Protein AF-A0AAD5Z586-F1 (afdb_monomer)

Radius of gyration: 14.68 Å; Cα contacts (8 Å, |Δi|>4): 131; chains: 1; bounding box: 41×21×36 Å

pLDDT: mean 85.44, std 15.46, range [40.16, 97.94]

Sequence (86 aa):
MAKPSGPSMDYELAALKLFSAQLRGAKQDPHANALCLFGIRFQRAWLQGVLVSGSDEGRFLLDDGSDVVELTVPPLLAQSEWKTGL

Secondary structure (DSSP, 8-state):
-----PPPP-SSSPEEE--HHHHTT-EE-TTSS-EEETTEEESEEE---EEEEE-TTSEEEEE-SS-EEEEE--HHHHTS-PPP--

Nearest PDB structures (foldseek):
  7oa5-assembly1_D  TM=7.106E-01  e=2.276E+00  Mycobacterium leprae TN
  7oa5-assembly1_F  TM=7.115E-01  e=2.276E+00  Mycobacterium leprae TN
  2zte-assembly1_A  TM=7.822E-01  e=3.169E+00  Mycobacterium tuberculosis
  7oa5-assembly1_B  TM=7.097E-01  e=4.129E+00  Mycobacterium leprae TN

InterPro domains:
  IPR012340 Nucleic acid-binding, OB-fold [G3DSA:2.40.50.140] (12-85)
  IPR032245 RecQ-mediated genome instability protein 2 [PF16100] (14-72)
  IPR032245 RecQ-mediated genome instability protein 2 [PTHR33962] (9-85)

Foldseek 3Di:
DDDPCDPDQDPVDDAAEDAPLQVVQWDDDPVDCWIDGPNDTHNHHDDDAFFQDDDLQQWTWGDRVNDIDIDRDPNVVSPDPDDGDD

Solvent-accessible surface area (backbone atoms only — not comparable to full-atom values): 5509 Å² total; per-residue (Å²): 132,84,77,84,82,64,84,76,84,69,84,85,59,70,56,48,76,56,56,60,53,56,57,78,68,43,38,77,42,94,88,49,91,32,35,33,43,97,88,45,76,41,76,39,74,39,76,74,63,40,33,77,40,74,47,100,82,17,44,31,32,35,36,53,89,66,36,76,42,82,45,80,44,60,70,85,70,45,74,54,93,79,71,65,57,134

Structure (mmCIF, N/CA/C/O backbone):
data_AF-A0AAD5Z586-F1
#
_entry.id   AF-A0AAD5Z586-F1
#
loop_
_atom_site.group_PDB
_atom_site.id
_atom_site.type_symbol
_atom_site.label_atom_id
_atom_site.label_alt_id
_atom_site.label_comp_id
_atom_site.label_asym_id
_atom_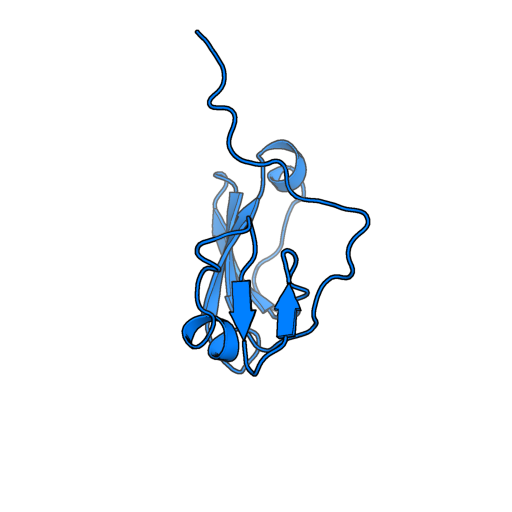site.label_entity_id
_atom_site.label_seq_id
_atom_site.pdbx_PDB_ins_code
_atom_site.Cartn_x
_atom_site.Cartn_y
_atom_site.Cartn_z
_atom_site.occupancy
_atom_site.B_iso_or_equiv
_atom_site.auth_seq_id
_atom_site.auth_comp_id
_atom_site.auth_asym_id
_atom_site.auth_atom_id
_atom_site.pdbx_PDB_model_num
ATOM 1 N N . MET A 1 1 ? 24.692 -3.433 18.794 1.00 40.81 1 MET A N 1
ATOM 2 C CA . MET A 1 1 ? 23.841 -4.131 17.804 1.00 40.81 1 MET A CA 1
ATOM 3 C C . MET A 1 1 ? 23.837 -3.307 16.529 1.00 40.81 1 MET A C 1
ATOM 5 O O . MET A 1 1 ? 23.466 -2.142 16.589 1.00 40.81 1 MET A O 1
ATOM 9 N N . ALA A 1 2 ? 24.329 -3.855 15.417 1.00 40.16 2 ALA A N 1
ATOM 10 C CA . ALA A 1 2 ? 24.289 -3.177 14.124 1.00 40.16 2 ALA A CA 1
ATOM 11 C C . ALA A 1 2 ? 22.843 -3.162 13.603 1.00 40.16 2 ALA A C 1
ATOM 13 O O . ALA A 1 2 ? 22.162 -4.186 13.640 1.00 40.16 2 ALA A O 1
ATOM 14 N N . LYS A 1 3 ? 22.368 -1.997 13.156 1.00 41.41 3 LYS A N 1
ATOM 15 C CA . LYS A 1 3 ? 21.070 -1.847 12.489 1.00 41.41 3 LYS A CA 1
ATOM 16 C C . LYS A 1 3 ? 21.148 -2.609 11.155 1.00 41.41 3 LYS A C 1
ATOM 18 O O . LYS A 1 3 ? 22.134 -2.405 10.447 1.00 41.41 3 LYS A O 1
ATOM 23 N N . PRO A 1 4 ? 20.183 -3.473 10.797 1.00 44.00 4 PRO A N 1
ATOM 24 C CA . PRO A 1 4 ? 20.199 -4.103 9.484 1.00 44.00 4 PRO A CA 1
ATOM 25 C C . PRO A 1 4 ? 20.088 -2.996 8.431 1.00 44.00 4 PRO A C 1
ATOM 27 O O . PRO A 1 4 ? 19.099 -2.264 8.383 1.00 44.00 4 PRO A O 1
ATOM 30 N N . SER A 1 5 ? 21.139 -2.830 7.630 1.00 51.81 5 SER A N 1
ATOM 31 C CA . SER A 1 5 ? 21.186 -1.896 6.507 1.00 51.81 5 SER A CA 1
ATOM 32 C C . SER A 1 5 ? 20.428 -2.504 5.329 1.00 51.81 5 SER A C 1
ATOM 34 O O . SER A 1 5 ? 21.022 -2.940 4.344 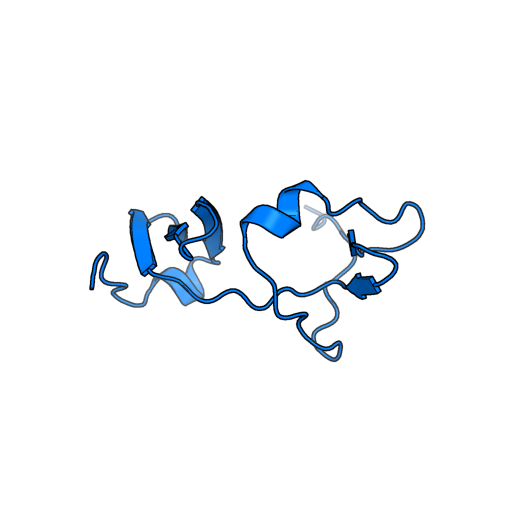1.00 51.81 5 SER A O 1
ATOM 36 N N . GLY A 1 6 ? 19.104 -2.595 5.458 1.00 55.12 6 GLY A N 1
ATOM 37 C CA . GLY A 1 6 ? 18.253 -2.722 4.283 1.00 55.12 6 GLY A CA 1
ATOM 38 C C . GLY A 1 6 ? 18.437 -1.482 3.398 1.00 55.12 6 GLY A C 1
ATOM 39 O O . GLY A 1 6 ? 18.748 -0.408 3.927 1.00 55.12 6 GLY A O 1
ATOM 40 N N . PRO A 1 7 ? 18.290 -1.599 2.071 1.00 59.66 7 PRO A N 1
ATOM 41 C CA . PRO A 1 7 ? 18.340 -0.435 1.197 1.00 59.66 7 PRO A CA 1
ATOM 42 C C . PRO A 1 7 ? 17.313 0.607 1.667 1.00 59.66 7 PRO A C 1
ATOM 44 O O . PRO A 1 7 ? 16.142 0.291 1.883 1.00 59.66 7 PRO A O 1
ATOM 47 N N . SER A 1 8 ? 17.761 1.844 1.884 1.00 77.19 8 SER A N 1
ATOM 48 C CA . SER A 1 8 ? 16.891 2.939 2.311 1.00 77.19 8 SER A CA 1
ATOM 49 C C . SER A 1 8 ? 15.913 3.298 1.193 1.00 77.19 8 SER A C 1
ATOM 51 O O . SER A 1 8 ? 16.309 3.375 0.032 1.00 77.19 8 SER A O 1
ATOM 53 N N . MET A 1 9 ? 14.643 3.516 1.538 1.00 84.62 9 MET A N 1
ATOM 54 C CA . MET A 1 9 ? 13.638 4.037 0.606 1.00 84.62 9 MET A CA 1
ATOM 55 C C . MET A 1 9 ? 14.054 5.430 0.111 1.00 84.62 9 MET A C 1
ATOM 57 O O . MET A 1 9 ? 14.448 6.271 0.920 1.00 84.62 9 MET A O 1
ATOM 61 N N . ASP A 1 10 ? 13.953 5.668 -1.194 1.00 89.88 10 ASP A N 1
ATOM 62 C CA . ASP A 1 10 ? 14.218 6.969 -1.804 1.00 89.88 10 ASP A CA 1
ATOM 63 C C . ASP A 1 10 ? 12.933 7.820 -1.828 1.00 89.88 10 ASP A C 1
ATOM 65 O O . ASP A 1 10 ? 11.968 7.524 -2.541 1.00 89.88 10 ASP A O 1
ATOM 69 N N . TYR A 1 11 ? 12.911 8.875 -1.008 1.00 88.19 11 TYR A N 1
ATOM 70 C CA . TYR A 1 11 ? 11.776 9.792 -0.866 1.00 88.19 11 TYR A CA 1
ATOM 71 C C . TYR A 1 11 ? 11.756 10.918 -1.914 1.00 88.19 11 TYR A C 1
ATOM 73 O O . TYR A 1 11 ? 10.797 11.695 -1.933 1.00 88.19 11 TYR A O 1
ATOM 81 N N . GLU A 1 12 ? 12.748 10.998 -2.804 1.00 93.19 12 GLU A N 1
ATOM 82 C CA . GLU A 1 12 ? 12.732 11.911 -3.954 1.00 93.19 12 GLU A CA 1
ATOM 83 C C . GLU A 1 12 ? 11.947 11.315 -5.137 1.00 93.19 12 GLU A C 1
ATOM 85 O O . GLU A 1 12 ? 11.397 12.049 -5.959 1.00 93.19 12 GLU A O 1
ATOM 90 N N . LEU A 1 13 ? 11.808 9.984 -5.197 1.00 93.50 13 LEU A N 1
ATOM 91 C CA . LEU A 1 13 ? 11.029 9.295 -6.232 1.00 93.50 13 LEU A CA 1
ATOM 92 C C . LEU A 1 13 ? 9.527 9.548 -6.096 1.00 93.50 13 LEU A C 1
ATOM 94 O O . LEU A 1 13 ? 8.982 9.557 -4.994 1.00 93.50 13 LEU A O 1
ATOM 98 N N . ALA A 1 14 ? 8.820 9.651 -7.220 1.00 94.50 14 ALA A N 1
ATOM 99 C CA . ALA A 1 14 ? 7.365 9.769 -7.215 1.00 94.50 14 ALA A CA 1
ATOM 100 C C . ALA A 1 14 ? 6.685 8.542 -6.577 1.00 94.50 14 ALA A C 1
ATOM 102 O O . ALA A 1 14 ? 7.114 7.399 -6.755 1.00 94.50 14 ALA A O 1
ATOM 103 N N . ALA A 1 15 ? 5.583 8.784 -5.864 1.00 96.50 15 ALA A N 1
ATOM 104 C CA . ALA A 1 15 ? 4.695 7.725 -5.407 1.00 96.50 15 ALA A CA 1
ATOM 105 C C . ALA A 1 15 ? 3.712 7.358 -6.525 1.00 96.50 15 ALA A C 1
ATOM 107 O O . ALA A 1 15 ? 2.942 8.204 -6.984 1.00 96.50 15 ALA A O 1
ATOM 108 N N . LEU A 1 16 ? 3.735 6.101 -6.968 1.00 97.00 16 LEU A N 1
ATOM 109 C CA . LEU A 1 16 ? 2.826 5.609 -7.997 1.00 97.00 16 LEU A CA 1
ATOM 110 C C . LEU A 1 16 ? 1.414 5.502 -7.411 1.00 97.00 16 LEU A C 1
ATOM 112 O O . LEU A 1 16 ? 1.214 4.799 -6.423 1.00 97.00 16 LEU A O 1
ATOM 116 N N . LYS A 1 17 ? 0.434 6.188 -8.007 1.00 97.38 17 LYS A N 1
ATOM 117 C CA . LYS A 1 17 ? -0.975 6.020 -7.633 1.00 97.38 17 LYS A CA 1
ATOM 118 C C . LYS A 1 17 ? -1.504 4.721 -8.229 1.00 97.38 17 LYS A C 1
ATOM 120 O O . LYS A 1 17 ? -1.358 4.494 -9.428 1.00 97.38 17 LYS A O 1
ATOM 125 N N . LEU A 1 18 ? -2.104 3.887 -7.392 1.00 96.62 18 LEU A N 1
ATOM 126 C CA . LEU A 1 18 ? -2.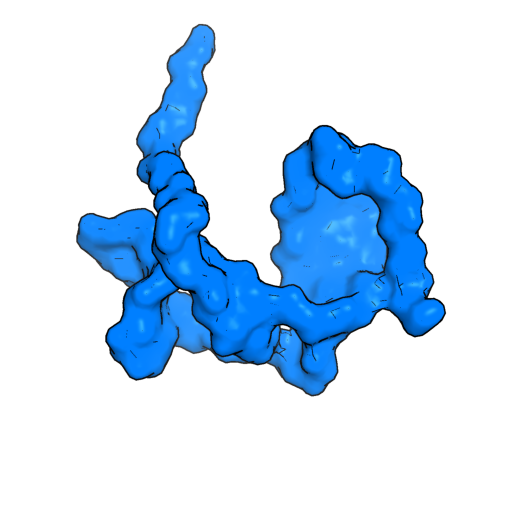597 2.570 -7.781 1.00 96.62 18 LEU A CA 1
ATOM 127 C C . LEU A 1 18 ? -3.749 2.123 -6.883 1.00 96.62 18 LEU A C 1
ATOM 129 O O . LEU A 1 18 ? -3.943 2.657 -5.794 1.00 96.62 18 LEU A O 1
ATOM 133 N N . PHE A 1 19 ? -4.495 1.143 -7.375 1.00 97.50 19 PHE A N 1
ATOM 134 C CA . PHE A 1 19 ? -5.480 0.395 -6.609 1.00 97.50 19 PHE A CA 1
ATOM 135 C C . PHE A 1 19 ? -4.792 -0.730 -5.827 1.00 97.50 19 PHE A C 1
ATOM 137 O O . PHE A 1 19 ? -3.888 -1.390 -6.347 1.00 97.50 19 PHE A O 1
ATOM 144 N N . SER A 1 20 ? -5.227 -0.989 -4.598 1.00 96.69 20 SER A N 1
ATOM 145 C CA . SER A 1 20 ? -4.666 -1.995 -3.694 1.00 96.69 20 SER A CA 1
ATOM 146 C C . SER A 1 20 ? -4.666 -3.395 -4.322 1.00 96.69 20 SER A C 1
ATOM 148 O O . SER A 1 20 ? -3.663 -4.107 -4.235 1.00 96.69 20 SER A O 1
ATOM 150 N N . ALA A 1 21 ? -5.700 -3.749 -5.096 1.00 97.25 21 ALA A N 1
ATOM 151 C CA . ALA A 1 21 ? -5.763 -5.002 -5.848 1.00 97.25 21 ALA A CA 1
ATOM 152 C C . ALA A 1 21 ? -4.589 -5.193 -6.827 1.00 97.25 21 ALA A C 1
ATOM 154 O O . ALA A 1 21 ? -4.181 -6.326 -7.102 1.00 97.25 21 ALA A O 1
ATOM 155 N N . GLN A 1 22 ? -4.025 -4.100 -7.355 1.00 97.19 22 GLN A N 1
ATOM 156 C CA . GLN A 1 22 ? -2.908 -4.143 -8.299 1.00 97.19 22 GLN A CA 1
ATOM 157 C C . GLN A 1 22 ? -1.581 -4.503 -7.619 1.00 97.19 22 GLN A C 1
ATOM 159 O O . GLN A 1 22 ? -0.687 -5.027 -8.287 1.00 97.19 22 GLN A O 1
ATOM 164 N N . LEU A 1 23 ? -1.455 -4.301 -6.301 1.00 94.62 23 LEU A N 1
ATOM 165 C CA . LEU A 1 23 ? -0.247 -4.661 -5.548 1.00 94.62 23 LEU A CA 1
ATOM 166 C C . LEU A 1 23 ? 0.062 -6.157 -5.631 1.00 94.62 23 LEU A C 1
ATOM 168 O O . LEU A 1 23 ? 1.229 -6.530 -5.694 1.00 94.62 23 LEU A O 1
ATOM 172 N N . ARG A 1 24 ? -0.958 -7.019 -5.720 1.00 92.38 24 ARG A N 1
ATOM 173 C CA . ARG A 1 24 ? -0.766 -8.470 -5.895 1.00 92.38 24 ARG A CA 1
ATOM 174 C C . ARG A 1 24 ? -0.060 -8.846 -7.195 1.00 92.38 24 ARG A C 1
ATOM 176 O O . ARG A 1 24 ? 0.550 -9.906 -7.273 1.00 92.38 24 ARG A O 1
ATOM 183 N N . GLY A 1 25 ? -0.170 -8.004 -8.220 1.00 94.94 25 GLY A N 1
ATOM 184 C CA . GLY A 1 25 ? 0.519 -8.196 -9.493 1.00 94.94 25 GLY A CA 1
ATOM 185 C C . GLY A 1 25 ? 1.953 -7.663 -9.501 1.00 94.94 25 GLY A C 1
ATOM 186 O O . GLY A 1 25 ? 2.686 -7.926 -10.457 1.00 94.94 25 GLY A O 1
ATOM 187 N N . ALA A 1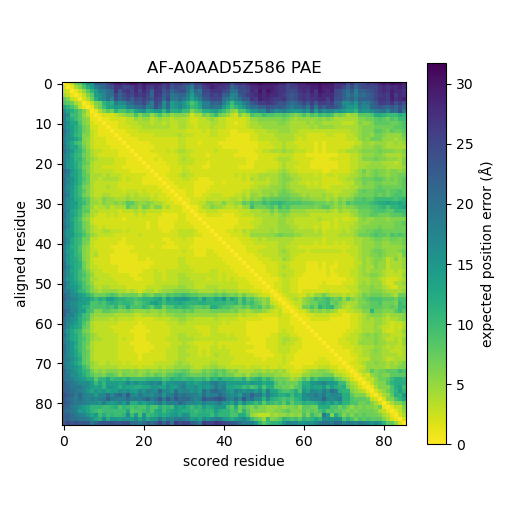 26 ? 2.354 -6.904 -8.476 1.00 96.06 26 ALA A N 1
ATOM 188 C CA . ALA A 1 26 ? 3.675 -6.303 -8.405 1.00 96.06 26 ALA A CA 1
ATOM 189 C C . ALA A 1 26 ? 4.733 -7.363 -8.073 1.00 96.06 26 ALA A C 1
ATOM 191 O O . ALA A 1 26 ? 4.531 -8.235 -7.229 1.00 96.06 26 ALA A O 1
ATOM 192 N N . LYS A 1 27 ? 5.882 -7.285 -8.742 1.00 96.88 27 LYS A N 1
ATOM 193 C CA . LYS A 1 27 ? 7.008 -8.203 -8.542 1.00 96.88 27 LYS A CA 1
ATOM 194 C C . LYS A 1 27 ? 8.207 -7.447 -8.001 1.00 96.88 27 LYS A C 1
ATOM 196 O O . LYS A 1 27 ? 8.491 -6.348 -8.468 1.00 96.88 27 LYS A O 1
ATOM 201 N N . GLN A 1 28 ? 8.929 -8.050 -7.063 1.00 95.50 28 GLN A N 1
ATOM 202 C CA . GLN A 1 28 ? 10.205 -7.512 -6.602 1.00 95.50 28 GLN A CA 1
ATOM 203 C C . GLN A 1 28 ? 11.198 -7.447 -7.765 1.00 95.50 28 GLN A C 1
ATOM 205 O O . GLN A 1 28 ? 11.355 -8.415 -8.513 1.00 95.50 28 GLN A O 1
ATOM 210 N N . ASP A 1 29 ? 11.873 -6.311 -7.909 1.00 92.00 29 ASP A N 1
ATOM 211 C CA . ASP A 1 29 ? 13.004 -6.189 -8.814 1.00 92.00 29 ASP A CA 1
ATOM 212 C C . ASP A 1 29 ? 14.221 -6.920 -8.214 1.00 92.00 29 ASP A C 1
ATOM 214 O O . ASP A 1 29 ? 14.611 -6.619 -7.084 1.00 92.00 29 ASP A O 1
ATOM 218 N N . PRO A 1 30 ? 14.837 -7.884 -8.923 1.00 89.56 30 PRO A N 1
ATOM 219 C CA . PRO A 1 30 ? 15.957 -8.654 -8.383 1.00 89.56 30 PRO A CA 1
ATOM 220 C C . PRO A 1 30 ? 17.256 -7.843 -8.252 1.00 89.56 30 PRO A C 1
ATOM 222 O O . PRO A 1 30 ? 18.196 -8.306 -7.608 1.00 89.56 30 PRO A O 1
ATOM 225 N N . HIS A 1 31 ? 17.338 -6.657 -8.862 1.00 87.94 31 HIS A N 1
ATOM 226 C CA . HIS A 1 31 ? 18.551 -5.837 -8.913 1.00 87.94 31 HIS A CA 1
ATOM 227 C C . HIS A 1 31 ? 18.412 -4.496 -8.189 1.00 87.94 31 HIS A C 1
ATOM 229 O O . HIS A 1 31 ? 19.388 -3.753 -8.087 1.00 87.94 31 HIS A O 1
ATOM 235 N N . ALA A 1 32 ? 17.218 -4.164 -7.699 1.00 87.19 32 ALA A N 1
ATOM 236 C CA . ALA A 1 32 ? 16.942 -2.885 -7.066 1.00 87.19 32 ALA A CA 1
ATOM 237 C C . ALA A 1 32 ? 15.973 -3.029 -5.890 1.00 87.19 32 ALA A C 1
ATOM 239 O O . ALA A 1 32 ? 15.145 -3.934 -5.834 1.00 87.19 32 ALA A O 1
ATOM 240 N N . ASN A 1 33 ? 16.022 -2.066 -4.970 1.00 90.12 33 ASN A N 1
ATOM 241 C CA . ASN A 1 33 ? 15.011 -1.914 -3.927 1.00 90.12 33 ASN A CA 1
ATOM 242 C C . ASN A 1 33 ? 13.720 -1.318 -4.504 1.00 90.12 33 ASN A C 1
ATOM 244 O O . ASN A 1 33 ? 13.379 -0.180 -4.206 1.00 90.12 33 ASN A O 1
ATOM 248 N N . ALA A 1 34 ? 13.059 -2.029 -5.413 1.00 94.12 34 ALA A N 1
ATOM 249 C CA . ALA A 1 34 ? 11.874 -1.546 -6.105 1.00 94.12 34 ALA A CA 1
ATOM 250 C C . ALA A 1 34 ? 10.927 -2.695 -6.456 1.00 94.12 34 ALA A C 1
ATOM 252 O O . ALA A 1 34 ? 11.331 -3.852 -6.562 1.00 94.12 34 ALA A O 1
ATOM 253 N N . LEU A 1 35 ? 9.667 -2.345 -6.686 1.00 96.00 35 LEU A N 1
ATOM 254 C CA . LEU A 1 35 ? 8.657 -3.206 -7.279 1.00 96.00 35 LEU A CA 1
ATOM 255 C C . LEU A 1 35 ? 8.482 -2.853 -8.757 1.00 96.00 35 LEU A C 1
ATOM 257 O O . LEU A 1 35 ? 8.700 -1.713 -9.169 1.00 96.00 35 LEU A O 1
ATOM 261 N N . CYS A 1 36 ? 8.062 -3.831 -9.551 1.00 96.81 36 CYS A N 1
ATOM 262 C CA . CYS A 1 36 ? 7.692 -3.666 -10.947 1.00 96.81 36 CYS A CA 1
ATOM 263 C C . CYS A 1 36 ? 6.250 -4.127 -11.170 1.00 96.81 36 CYS A C 1
ATOM 265 O O . CYS A 1 36 ? 5.884 -5.245 -10.799 1.00 96.81 36 CYS A O 1
ATOM 267 N N . LEU A 1 37 ? 5.441 -3.278 -11.801 1.00 96.81 37 LEU A N 1
ATOM 268 C CA . LEU A 1 37 ? 4.057 -3.561 -12.170 1.00 96.81 37 LEU A CA 1
ATOM 269 C C . LEU A 1 37 ? 3.792 -2.977 -13.562 1.00 96.81 37 LEU A C 1
ATOM 271 O O . LEU A 1 37 ? 4.024 -1.794 -13.787 1.00 96.81 37 LEU A O 1
ATOM 275 N N . PHE A 1 38 ? 3.339 -3.805 -14.508 1.00 94.00 38 PHE A N 1
ATOM 276 C CA . PHE A 1 38 ? 3.088 -3.403 -15.906 1.00 94.00 38 PHE A CA 1
ATOM 277 C C . PHE A 1 38 ? 4.259 -2.653 -16.576 1.00 94.00 38 PHE A C 1
ATOM 279 O O . PHE A 1 38 ? 4.055 -1.740 -17.369 1.00 94.00 38 PHE A O 1
ATOM 286 N N . GLY A 1 39 ? 5.500 -3.029 -16.246 1.00 93.75 39 GLY A N 1
ATOM 287 C CA . GLY A 1 39 ? 6.711 -2.386 -16.769 1.00 93.75 39 GLY A CA 1
ATOM 288 C C . GLY A 1 39 ? 7.108 -1.084 -16.063 1.00 93.75 39 GLY A C 1
ATOM 289 O O . GLY A 1 39 ? 8.142 -0.512 -16.395 1.00 93.75 39 GLY A O 1
ATOM 290 N N . ILE A 1 40 ? 6.338 -0.629 -15.071 1.00 94.88 40 ILE A N 1
ATOM 291 C CA . ILE A 1 40 ? 6.659 0.539 -14.248 1.00 94.88 40 ILE A CA 1
ATOM 292 C C . ILE A 1 40 ? 7.419 0.072 -13.009 1.00 94.88 40 ILE A C 1
ATOM 294 O O . ILE A 1 40 ? 6.902 -0.728 -12.229 1.00 94.88 40 ILE A O 1
ATOM 298 N N . ARG A 1 41 ? 8.628 0.603 -12.806 1.00 95.75 41 ARG A N 1
ATOM 299 C CA . ARG A 1 41 ? 9.421 0.400 -11.589 1.00 95.75 41 ARG A CA 1
ATOM 300 C C . ARG A 1 41 ? 9.117 1.511 -10.582 1.00 95.75 41 ARG A C 1
ATOM 302 O O . ARG A 1 41 ? 9.215 2.685 -10.926 1.00 95.75 41 ARG A O 1
ATOM 309 N N . PHE A 1 42 ? 8.785 1.156 -9.345 1.00 95.88 42 PHE A N 1
ATOM 310 C CA . PHE A 1 42 ? 8.462 2.111 -8.281 1.00 95.88 42 PHE A CA 1
ATOM 311 C C . PHE A 1 42 ? 8.914 1.596 -6.909 1.00 95.88 42 PHE A C 1
ATOM 313 O O . PHE A 1 42 ? 8.973 0.392 -6.674 1.00 95.88 42 PHE A O 1
ATOM 320 N N . GLN A 1 43 ? 9.232 2.509 -5.990 1.00 95.25 43 GLN A N 1
ATOM 3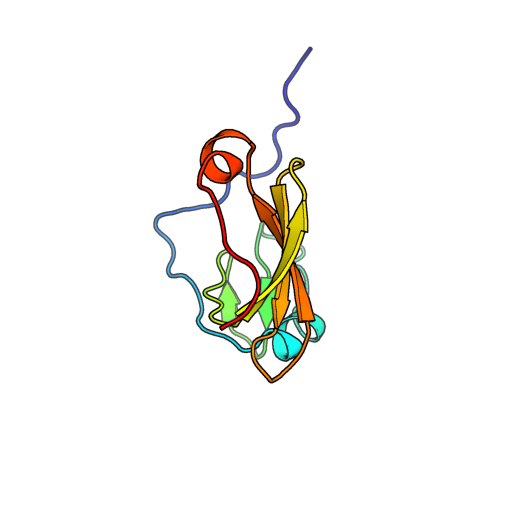21 C CA . GLN A 1 43 ? 9.515 2.180 -4.581 1.00 95.25 43 GLN A CA 1
ATOM 322 C C . GLN A 1 43 ? 8.381 2.599 -3.644 1.00 95.25 43 GLN A C 1
ATOM 324 O O . GLN A 1 43 ? 8.249 2.087 -2.536 1.00 95.25 43 GLN A O 1
ATOM 329 N N . ARG A 1 44 ? 7.579 3.567 -4.091 1.00 95.12 44 ARG A N 1
ATOM 330 C CA . ARG A 1 44 ? 6.563 4.248 -3.298 1.00 95.12 44 ARG A CA 1
ATOM 331 C C . ARG A 1 44 ? 5.212 4.089 -3.971 1.00 95.12 44 ARG A C 1
ATOM 333 O O . ARG A 1 44 ? 5.096 4.298 -5.178 1.00 95.12 44 ARG A O 1
ATOM 340 N N . ALA A 1 45 ? 4.206 3.758 -3.177 1.00 95.56 45 ALA A N 1
ATOM 341 C CA . ALA A 1 45 ? 2.818 3.684 -3.602 1.00 95.56 45 ALA A CA 1
ATOM 342 C C . ALA A 1 45 ? 2.017 4.809 -2.940 1.00 95.56 45 ALA A C 1
ATOM 344 O O . ALA A 1 45 ? 2.231 5.128 -1.771 1.00 95.56 45 ALA A O 1
ATOM 345 N N . TRP A 1 46 ? 1.088 5.394 -3.689 1.00 96.44 46 TRP A N 1
ATOM 346 C CA . TRP A 1 46 ? 0.030 6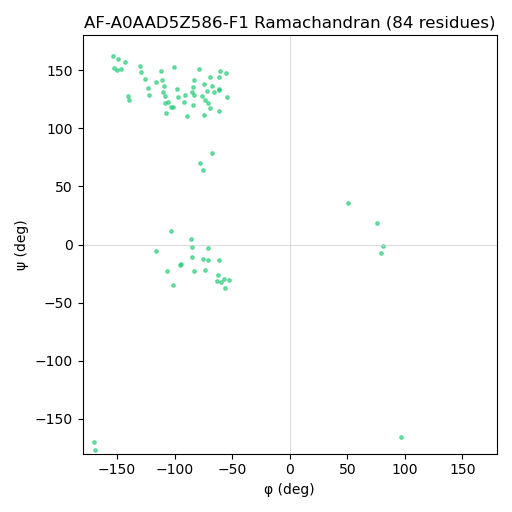.244 -3.164 1.00 96.44 46 TRP A CA 1
ATOM 347 C C . TRP A 1 46 ? -1.279 5.465 -3.245 1.00 96.44 46 TRP A C 1
ATOM 349 O O . TRP A 1 46 ? -1.792 5.208 -4.334 1.00 96.44 46 TRP A O 1
ATOM 359 N N . LEU A 1 47 ? -1.823 5.135 -2.074 1.00 96.38 47 LEU A N 1
ATOM 360 C CA . LEU A 1 47 ? -3.138 4.524 -1.903 1.00 96.38 47 LEU A CA 1
ATOM 361 C C . LEU A 1 47 ? -4.101 5.509 -1.231 1.00 96.38 47 LEU A C 1
ATOM 363 O O . LEU A 1 47 ? -3.681 6.351 -0.437 1.00 96.38 47 LEU A O 1
ATOM 367 N N . GLN A 1 48 ? -5.387 5.408 -1.550 1.00 95.88 48 GLN A N 1
ATOM 368 C CA . GLN A 1 48 ? -6.447 6.196 -0.923 1.00 95.88 48 GLN A CA 1
ATOM 369 C C . GLN A 1 48 ? -7.661 5.293 -0.721 1.00 95.88 48 GLN A C 1
ATOM 371 O O . GLN A 1 48 ? -8.117 4.685 -1.680 1.00 95.88 48 GLN A O 1
ATOM 376 N N . GLY A 1 49 ? -8.187 5.238 0.500 1.00 95.00 49 GLY A N 1
ATOM 377 C CA . GLY A 1 49 ? -9.305 4.370 0.859 1.00 95.00 49 GLY A CA 1
ATOM 378 C C . GLY A 1 49 ? -9.859 4.689 2.246 1.00 95.00 49 GLY A C 1
ATOM 379 O O . GLY A 1 49 ? -9.491 5.699 2.849 1.00 95.00 49 GLY A O 1
ATOM 380 N N . VAL A 1 50 ? -10.731 3.817 2.739 1.00 95.12 50 VAL A N 1
ATOM 381 C CA . VAL A 1 50 ? -11.367 3.883 4.057 1.00 95.12 50 VAL A CA 1
ATOM 382 C C . VAL A 1 50 ? -10.608 2.986 5.031 1.00 95.12 50 VAL A C 1
ATOM 384 O O . VAL A 1 50 ? -10.305 1.834 4.721 1.00 95.12 50 VAL A O 1
ATOM 387 N N . LEU A 1 51 ? -10.313 3.495 6.228 1.00 93.56 51 LEU A N 1
ATOM 388 C CA . LEU A 1 51 ? -9.782 2.665 7.307 1.00 93.56 51 LEU A CA 1
ATOM 389 C C . LEU A 1 51 ? -10.908 1.805 7.884 1.00 93.56 51 LEU A C 1
ATOM 391 O O . LEU A 1 51 ? -11.819 2.317 8.536 1.00 93.56 51 LEU A O 1
ATOM 395 N N . VAL A 1 52 ? -10.839 0.494 7.661 1.00 94.19 52 VAL A N 1
ATOM 396 C CA . VAL A 1 52 ? -11.840 -0.468 8.158 1.00 94.19 52 VAL A CA 1
ATOM 397 C C . VAL A 1 52 ? -11.426 -1.113 9.481 1.00 94.19 52 VAL A C 1
ATOM 399 O O . VAL A 1 52 ? -12.263 -1.646 10.203 1.00 94.19 52 VAL A O 1
ATOM 402 N N . SER A 1 53 ? -10.137 -1.041 9.823 1.00 91.06 53 SER A N 1
ATOM 403 C CA . SER A 1 53 ? -9.582 -1.492 11.101 1.00 91.06 5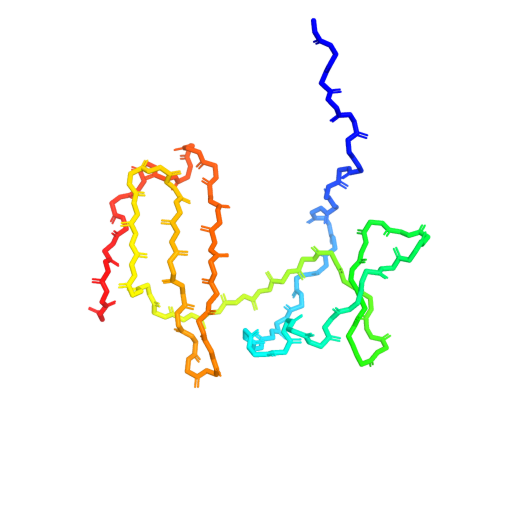3 SER A CA 1
ATOM 404 C C . SER A 1 53 ? -8.313 -0.708 11.442 1.00 91.06 53 SER A C 1
ATOM 406 O O . SER A 1 53 ? -7.589 -0.268 10.546 1.00 91.06 53 SER A O 1
ATOM 408 N N . GLY A 1 54 ? -8.033 -0.562 12.735 1.00 86.00 54 GLY A N 1
ATOM 409 C CA . GLY A 1 54 ? -6.822 0.045 13.276 1.00 86.00 54 GLY A CA 1
ATOM 410 C C . GLY A 1 54 ? -6.477 -0.567 14.631 1.00 86.00 54 GLY A C 1
ATOM 411 O O . GLY A 1 54 ? -7.363 -1.018 15.355 1.00 86.00 54 GLY A O 1
ATOM 412 N N . SER A 1 55 ? -5.189 -0.599 14.959 1.00 78.56 55 SER A N 1
ATOM 413 C CA . SER A 1 55 ? -4.672 -1.051 16.254 1.00 78.56 55 SER A CA 1
ATOM 414 C C . SER A 1 55 ? -3.707 -0.020 16.828 1.00 78.56 55 SER A C 1
ATOM 416 O O . SER A 1 55 ? -3.016 0.671 16.075 1.00 78.56 55 SER A O 1
ATOM 418 N N . ASP A 1 56 ? -3.587 0.012 18.155 1.00 73.31 56 ASP A N 1
ATOM 419 C CA . ASP A 1 56 ? -2.636 0.875 18.878 1.00 73.31 56 ASP A CA 1
ATOM 420 C C . ASP A 1 56 ? -1.166 0.569 18.521 1.00 73.31 56 ASP A C 1
ATOM 422 O O . ASP A 1 56 ? -0.251 1.345 18.788 1.00 73.31 56 ASP A O 1
ATOM 426 N N . GLU A 1 57 ? -0.934 -0.568 17.866 1.00 78.94 57 GLU A N 1
ATOM 427 C CA . GLU A 1 57 ? 0.361 -1.043 17.384 1.00 78.94 57 GLU A CA 1
ATOM 428 C C . GLU A 1 57 ? 0.725 -0.485 15.995 1.00 78.94 57 GLU A C 1
ATOM 430 O O . GLU A 1 57 ? 1.743 -0.873 15.419 1.00 78.94 57 GLU A O 1
ATOM 435 N N . GLY A 1 58 ? -0.098 0.409 15.436 1.00 84.19 58 GLY A N 1
ATOM 436 C CA . GLY A 1 58 ? 0.158 1.059 14.151 1.00 84.19 58 GLY A CA 1
ATOM 437 C C . GLY A 1 58 ? -0.102 0.167 12.935 1.00 84.19 58 GLY A C 1
ATOM 438 O O . GLY A 1 58 ? 0.395 0.469 11.850 1.00 84.19 58 GLY A O 1
ATOM 439 N N . ARG A 1 59 ? -0.861 -0.926 13.093 1.00 89.38 59 ARG A N 1
ATOM 440 C CA . ARG A 1 59 ? -1.363 -1.731 11.969 1.00 89.38 59 ARG A CA 1
ATOM 441 C C . ARG A 1 59 ? -2.785 -1.313 11.631 1.00 89.38 59 ARG A C 1
ATOM 443 O O . ARG A 1 59 ? -3.646 -1.311 12.513 1.00 89.38 59 ARG A O 1
ATOM 450 N N . PHE A 1 60 ? -3.019 -0.993 10.365 1.00 91.12 60 PHE A N 1
ATOM 451 C CA . PHE A 1 60 ? -4.309 -0.547 9.847 1.00 91.12 60 PHE A CA 1
ATOM 452 C C . PHE A 1 60 ? -4.706 -1.354 8.620 1.00 91.12 60 PHE A C 1
ATOM 454 O O . PHE A 1 60 ? -3.848 -1.744 7.834 1.00 91.12 60 PHE A O 1
ATOM 461 N N . LEU A 1 61 ? -6.007 -1.555 8.427 1.00 94.75 61 LEU A N 1
ATOM 462 C CA . LEU A 1 61 ? -6.553 -2.117 7.195 1.00 94.75 61 LEU A CA 1
ATOM 463 C C . LEU A 1 61 ? -7.215 -0.999 6.394 1.00 94.75 61 LEU A C 1
ATOM 465 O O . LEU A 1 61 ? -8.116 -0.325 6.900 1.00 94.75 61 LEU A O 1
ATOM 469 N N . LEU A 1 62 ? -6.761 -0.815 5.157 1.00 95.38 62 LEU A N 1
ATOM 470 C CA . LEU A 1 62 ? -7.288 0.162 4.211 1.00 95.38 62 LEU A CA 1
ATOM 471 C C . LEU A 1 62 ? -8.063 -0.569 3.112 1.00 95.38 62 LEU A C 1
ATOM 473 O O . LEU A 1 62 ? -7.477 -1.389 2.409 1.00 95.38 62 LEU A O 1
ATOM 477 N N . ASP A 1 63 ? -9.341 -0.241 2.953 1.00 96.81 63 ASP A N 1
ATOM 478 C CA . ASP A 1 63 ? -10.181 -0.676 1.833 1.00 96.81 63 ASP A CA 1
ATOM 479 C C . ASP A 1 63 ? -10.311 0.470 0.822 1.00 96.81 63 ASP A C 1
ATOM 481 O O . ASP A 1 63 ? -10.809 1.546 1.159 1.00 96.81 63 ASP A O 1
ATOM 485 N N . ASP A 1 64 ? -9.845 0.278 -0.410 1.00 96.88 64 ASP A N 1
ATOM 486 C CA . ASP A 1 64 ? -9.954 1.284 -1.478 1.00 96.88 64 ASP A CA 1
ATOM 487 C C . ASP A 1 64 ? -11.062 0.993 -2.504 1.00 96.88 64 ASP A C 1
ATOM 489 O O . ASP A 1 64 ? -11.119 1.622 -3.563 1.00 96.88 64 ASP A O 1
ATOM 493 N N . GLY A 1 65 ? -11.938 0.030 -2.208 1.00 97.19 65 GLY A N 1
ATOM 494 C CA . GLY A 1 65 ? -13.000 -0.447 -3.090 1.00 97.19 65 GLY A CA 1
ATOM 495 C C . GLY A 1 65 ? -12.526 -1.422 -4.170 1.00 97.19 65 GLY A C 1
ATOM 496 O O . GLY A 1 65 ? -13.360 -1.996 -4.873 1.00 97.19 65 GLY A O 1
ATOM 497 N N . SER A 1 66 ? -11.213 -1.630 -4.313 1.00 97.94 66 SER A N 1
ATOM 498 C CA . SER A 1 66 ? -10.649 -2.674 -5.175 1.00 97.94 66 SER A CA 1
ATOM 499 C C . SER A 1 66 ? -10.191 -3.895 -4.378 1.00 97.94 66 SER A C 1
ATOM 501 O O . SER A 1 66 ? -10.301 -5.016 -4.875 1.00 97.94 66 SER A O 1
ATOM 503 N N . ASP A 1 67 ? -9.675 -3.672 -3.165 1.00 96.94 67 ASP A N 1
ATOM 504 C CA . ASP A 1 67 ? -9.301 -4.687 -2.184 1.00 96.94 67 ASP A CA 1
ATOM 505 C C . ASP A 1 67 ? -8.986 -4.066 -0.810 1.00 96.94 67 ASP A C 1
ATOM 507 O O . ASP A 1 67 ? -9.073 -2.850 -0.630 1.00 96.94 67 ASP A O 1
ATOM 511 N N . VAL A 1 68 ? -8.564 -4.911 0.139 1.00 96.44 68 VAL A N 1
ATOM 512 C CA . VAL A 1 68 ? -8.080 -4.534 1.466 1.00 96.44 68 VAL A CA 1
ATOM 513 C C . VAL A 1 68 ? -6.574 -4.782 1.570 1.00 96.44 68 VAL A C 1
ATOM 515 O O . VAL A 1 68 ? -6.077 -5.867 1.267 1.00 96.44 68 VAL A O 1
ATOM 518 N N . VAL A 1 69 ? -5.832 -3.789 2.063 1.00 95.94 69 VAL A N 1
ATOM 519 C CA . VAL A 1 69 ? -4.386 -3.890 2.312 1.00 95.94 69 VAL A CA 1
ATOM 520 C C . VAL A 1 69 ? -4.036 -3.511 3.747 1.00 95.94 69 VAL A C 1
ATOM 522 O O . VAL A 1 69 ? -4.604 -2.577 4.314 1.00 95.94 69 VAL A O 1
ATOM 525 N N . GLU A 1 70 ? -3.074 -4.226 4.332 1.00 94.81 70 GLU A N 1
ATOM 526 C CA . GLU A 1 70 ? -2.509 -3.876 5.634 1.00 94.81 70 GLU A CA 1
ATOM 527 C C . GLU A 1 70 ? -1.417 -2.808 5.484 1.00 94.81 70 GLU A C 1
ATOM 529 O O . GLU A 1 70 ? -0.474 -2.952 4.703 1.00 94.81 70 GLU A O 1
ATOM 534 N N . LEU A 1 71 ? -1.534 -1.738 6.264 1.00 92.19 71 LEU A N 1
ATOM 535 C CA . LEU A 1 71 ? -0.535 -0.690 6.407 1.00 92.19 71 LEU A CA 1
ATOM 536 C C . LEU A 1 71 ? 0.105 -0.804 7.787 1.00 92.19 71 LEU A C 1
ATOM 538 O O . LEU A 1 71 ? -0.590 -0.796 8.801 1.00 92.19 71 LEU A O 1
ATOM 542 N N . THR A 1 72 ? 1.436 -0.851 7.828 1.00 90.31 72 THR A N 1
ATOM 543 C CA . THR A 1 72 ? 2.199 -0.681 9.070 1.00 90.31 72 THR A CA 1
ATOM 544 C C . THR A 1 72 ? 2.787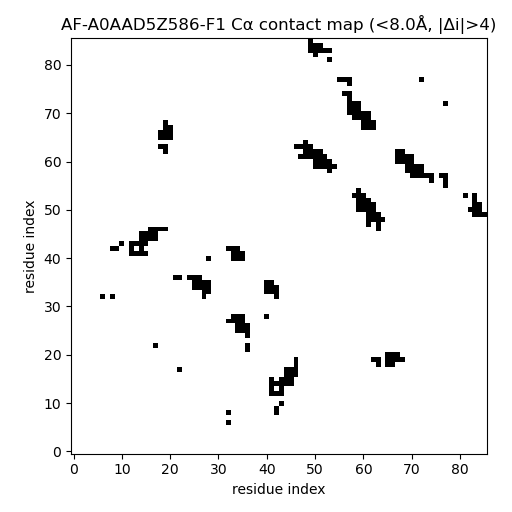 0.721 9.100 1.00 90.31 72 THR A C 1
ATOM 546 O O . THR A 1 72 ? 3.593 1.083 8.242 1.00 90.31 72 THR A O 1
ATOM 549 N N . VAL A 1 73 ? 2.392 1.510 10.092 1.00 83.69 73 VAL A N 1
ATOM 550 C CA . VAL A 1 73 ? 2.851 2.888 10.281 1.00 83.69 73 VAL A CA 1
ATOM 551 C C . VAL A 1 73 ? 3.759 2.935 11.511 1.00 83.69 73 VAL A C 1
ATOM 553 O O . VAL A 1 73 ? 3.433 2.329 12.532 1.00 83.69 73 VAL A O 1
ATOM 556 N N . PRO A 1 74 ? 4.908 3.633 11.459 1.00 80.19 74 PRO A N 1
ATOM 557 C CA . PRO A 1 74 ? 5.768 3.780 12.626 1.00 80.19 74 PRO A CA 1
ATOM 558 C C . PRO A 1 74 ? 5.013 4.368 13.830 1.00 80.19 74 PRO A C 1
ATOM 560 O O . PRO A 1 74 ? 4.174 5.250 13.632 1.00 80.19 74 PRO A O 1
ATOM 563 N N . PRO A 1 75 ? 5.368 3.989 15.075 1.00 69.50 75 PRO A N 1
ATOM 564 C CA . PRO A 1 75 ? 4.673 4.444 16.284 1.00 69.50 75 PRO A CA 1
ATOM 565 C C . PRO A 1 75 ? 4.528 5.967 16.402 1.00 69.50 75 PRO A C 1
ATOM 567 O O . PRO A 1 75 ? 3.538 6.452 16.931 1.00 69.50 75 PRO A O 1
ATOM 570 N N . LEU A 1 76 ? 5.479 6.735 15.857 1.00 67.75 76 LEU A N 1
ATOM 571 C CA . LEU A 1 76 ? 5.431 8.201 15.837 1.00 67.75 76 LEU A CA 1
ATOM 572 C C . LEU A 1 76 ? 4.241 8.760 15.031 1.00 67.75 76 LEU A C 1
ATOM 574 O O . LEU A 1 76 ? 3.720 9.816 15.363 1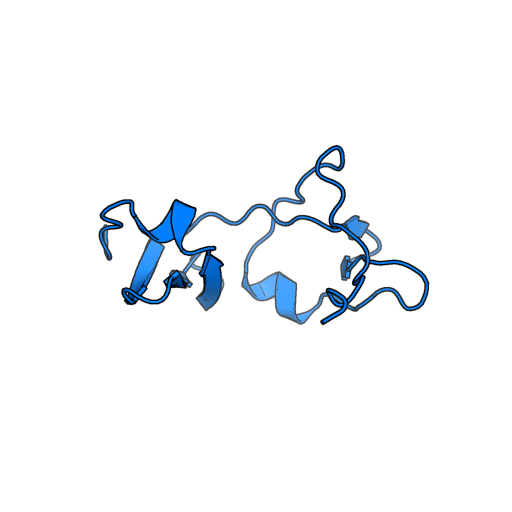.00 67.75 76 LEU A O 1
ATOM 578 N N . LEU A 1 77 ? 3.810 8.057 13.982 1.00 65.25 77 LEU A N 1
ATOM 579 C CA . LEU A 1 77 ? 2.678 8.438 13.128 1.00 65.25 77 LEU A CA 1
ATOM 580 C C . LEU A 1 77 ? 1.361 7.777 13.574 1.00 65.25 77 LEU A C 1
ATOM 582 O O . LEU A 1 77 ? 0.279 8.234 13.203 1.00 65.25 77 LEU A O 1
ATOM 586 N N . ALA A 1 78 ? 1.448 6.731 14.401 1.00 60.50 78 ALA A N 1
ATOM 587 C CA . ALA A 1 78 ? 0.303 6.079 15.034 1.00 60.50 78 ALA A CA 1
ATOM 588 C C . ALA A 1 78 ? -0.287 6.893 16.207 1.00 60.50 78 ALA A C 1
ATOM 590 O O . ALA A 1 78 ? -1.393 6.606 16.639 1.00 60.50 78 ALA A O 1
ATOM 591 N N . GLN A 1 79 ? 0.408 7.934 16.692 1.00 57.47 79 GLN A N 1
ATOM 592 C CA . GLN A 1 79 ? -0.057 8.823 17.776 1.00 57.47 79 GLN A CA 1
ATOM 593 C C . GLN A 1 79 ? -1.214 9.760 17.384 1.00 57.47 79 GLN A C 1
ATOM 595 O O . GLN A 1 79 ? -1.695 10.522 18.218 1.00 57.47 79 GLN A O 1
ATOM 600 N N . SER A 1 80 ? -1.649 9.746 16.123 1.00 60.47 80 SER A N 1
ATOM 601 C CA . SER A 1 80 ? -2.864 10.456 15.710 1.00 60.47 80 SER A CA 1
ATOM 602 C C . SER A 1 80 ? -4.080 9.568 15.995 1.00 60.47 80 SER A C 1
ATOM 604 O O . SER A 1 80 ? -4.038 8.381 15.693 1.00 60.47 80 SER A O 1
ATOM 606 N N . GLU A 1 81 ? -5.162 10.112 16.563 1.00 69.00 81 GLU A N 1
ATOM 607 C CA . GLU A 1 81 ? -6.431 9.385 16.750 1.00 69.00 81 GLU A CA 1
ATOM 608 C C . GLU A 1 81 ? -7.090 9.100 15.386 1.00 69.00 81 GLU A C 1
ATOM 610 O O . GLU A 1 81 ? -7.988 9.814 14.932 1.00 69.00 81 GLU A O 1
ATOM 615 N N . TRP A 1 82 ? -6.606 8.076 14.684 1.00 74.81 82 TRP A N 1
ATOM 616 C CA . TRP A 1 82 ? -7.177 7.634 13.418 1.00 74.81 82 TRP A CA 1
ATOM 617 C C . TRP A 1 82 ? -8.548 7.006 13.675 1.00 74.81 82 TRP A C 1
ATOM 619 O O . TRP A 1 82 ? -8.664 5.995 14.367 1.00 74.81 82 TRP A O 1
ATOM 629 N N . LYS A 1 83 ? -9.600 7.604 13.111 1.00 75.94 83 LYS A N 1
ATOM 630 C CA . LYS A 1 83 ? -10.960 7.064 13.194 1.00 75.94 83 LYS A CA 1
ATOM 631 C C . LYS A 1 83 ? -11.166 6.027 12.097 1.00 75.94 83 LYS A C 1
ATOM 633 O O . LYS A 1 83 ? -10.846 6.281 10.938 1.00 75.94 83 LYS A O 1
ATOM 638 N N . THR A 1 84 ? -11.695 4.869 12.472 1.00 78.94 84 THR A N 1
ATOM 639 C CA . THR A 1 84 ? -12.198 3.887 11.511 1.00 78.94 84 THR A CA 1
ATOM 640 C C . THR A 1 84 ? -13.581 4.306 11.018 1.00 78.94 84 THR A C 1
ATOM 642 O O . THR A 1 84 ? -14.343 4.947 11.745 1.00 78.94 84 THR A O 1
ATOM 645 N N . GLY A 1 85 ? -13.915 3.921 9.788 1.00 74.31 85 GLY A N 1
ATOM 646 C CA . GLY A 1 85 ? -15.203 4.227 9.168 1.00 74.31 85 GLY A CA 1
ATOM 647 C C . GLY A 1 85 ? -15.196 5.462 8.263 1.00 74.31 85 GLY A C 1
ATOM 648 O O . GLY A 1 85 ? -14.142 5.924 7.827 1.00 74.31 85 GLY A O 1
ATOM 649 N N . LEU A 1 86 ? -16.409 5.919 7.931 1.00 53.78 86 LEU A N 1
ATOM 650 C CA . LEU A 1 86 ? -16.698 7.063 7.056 1.00 53.78 86 LEU A CA 1
ATOM 651 C C . LEU A 1 86 ? -16.518 8.405 7.772 1.00 53.78 86 LEU A C 1
ATOM 653 O O . LEU A 1 86 ? -17.029 8.534 8.908 1.00 53.78 86 LEU A O 1
#

Organism: NCBI:txid198213

Mean predicted aligned error: 6.95 Å